Protein AF-A0A1I6T9A4-F1 (afdb_monomer_lite)

Radius of gyration: 18.57 Å; chains: 1; bounding box: 46×31×53 Å

Foldseek 3Di:
DVCVVVVHDPVVVCVPAVDPVRVLVVVVVVVLVVLAPCVQDDLVVDALVCLLVSQLVSVVVVLVVQLVPPCQLVSVVVLVVVVVPDVVSVVSVVVSLVRQLVRQLVSQVVCVVNVVADPPPSSVLSNLLSVLSVVSSNCSVPPPDDPSSVSSSVSSVVRD

pLDDT: mean 90.37, std 7.21, range [63.88, 98.5]

Sequence (160 aa):
MIAKEVGVTKPAIYYYFSSKEELIKELFKVIVKEINFSKFFSICKYSKENFETQLIHDGIHMIQVQKKDVYYSKILNEYVVLSMREEKYGDWLQEILQDYLEGFIEILHFGVELGVLKNEKIEAKAQLLTLVVEGLDKYVGSSFNLHVEEIWRLTVKSIL

Secondary structure (DSSP, 8-state):
-HHHHTT--HHHHHHH-SSHHHHHHHHHHHHHHT--GGGT--GGG--TTTHHHHHHHHHHHHHHHHHH-TTHHHHHHHHHHHHTT-HHHHHHHHHHHHHHHHHHHHHHHHHHHTTSS-SSSHHHHHHHHHHHHHHHHHHTTSSS---HHHHHHHHHHHH-

Structure (mmCIF, N/CA/C/O backbone):
data_AF-A0A1I6T9A4-F1
#
_entry.id   AF-A0A1I6T9A4-F1
#
loop_
_atom_site.group_PDB
_atom_site.id
_atom_site.type_symbol
_atom_site.label_atom_id
_atom_site.label_alt_id
_atom_site.label_comp_id
_atom_site.label_asym_id
_atom_site.label_entity_id
_atom_site.label_seq_id
_atom_site.pdbx_PDB_ins_code
_atom_site.Cartn_x
_atom_site.Cartn_y
_atom_site.Cartn_z
_atom_site.occupancy
_atom_site.B_iso_or_equiv
_atom_site.auth_seq_id
_atom_site.auth_comp_id
_atom_site.auth_asym_id
_atom_site.auth_atom_id
_atom_site.pdbx_PDB_model_num
ATOM 1 N N . MET A 1 1 ? 23.764 0.652 -23.040 1.00 80.56 1 MET A N 1
ATOM 2 C CA . MET A 1 1 ? 23.678 0.992 -21.607 1.00 80.56 1 MET A CA 1
ATOM 3 C C . MET A 1 1 ? 23.174 -0.206 -20.816 1.00 80.56 1 MET A C 1
ATOM 5 O O . MET A 1 1 ? 24.005 -0.813 -20.172 1.00 80.56 1 MET A O 1
ATOM 9 N N . ILE A 1 2 ? 21.921 -0.652 -20.993 1.00 84.12 2 ILE A N 1
ATOM 10 C CA . ILE A 1 2 ? 21.354 -1.821 -20.276 1.00 84.12 2 ILE A CA 1
ATOM 11 C C . ILE A 1 2 ? 22.211 -3.089 -20.438 1.00 84.12 2 ILE A C 1
ATOM 13 O O . ILE A 1 2 ? 22.681 -3.628 -19.451 1.00 84.12 2 ILE A O 1
ATOM 17 N N . ALA A 1 3 ? 22.516 -3.496 -21.677 1.00 87.44 3 ALA A N 1
ATOM 18 C CA . ALA A 1 3 ? 23.388 -4.645 -21.976 1.00 87.44 3 ALA A CA 1
ATOM 19 C C . ALA A 1 3 ? 24.740 -4.611 -21.238 1.00 87.44 3 ALA A C 1
ATOM 21 O O . ALA A 1 3 ? 25.195 -5.621 -20.717 1.00 87.44 3 ALA A O 1
ATOM 22 N N . LYS A 1 4 ? 25.353 -3.424 -21.147 1.00 91.38 4 LYS A N 1
ATOM 23 C CA . LYS A 1 4 ? 26.621 -3.231 -20.438 1.00 91.38 4 LYS A CA 1
ATOM 24 C C . LYS A 1 4 ? 26.441 -3.386 -18.925 1.00 91.38 4 LYS A C 1
ATOM 26 O O . LYS A 1 4 ? 27.278 -4.018 -18.299 1.00 91.38 4 LYS A O 1
ATOM 31 N N . GLU A 1 5 ? 25.367 -2.827 -18.375 1.00 90.50 5 GLU A N 1
ATOM 32 C CA . GLU A 1 5 ? 25.074 -2.855 -16.939 1.00 90.50 5 GLU A CA 1
ATOM 33 C C . GLU A 1 5 ? 24.786 -4.271 -16.431 1.00 90.50 5 GLU A C 1
ATOM 35 O O . GLU A 1 5 ? 25.255 -4.661 -15.370 1.00 90.50 5 GLU A O 1
ATOM 40 N N . VAL A 1 6 ? 24.067 -5.068 -17.224 1.00 89.12 6 VAL A N 1
ATOM 41 C CA . VAL A 1 6 ? 23.712 -6.454 -16.877 1.00 89.12 6 VAL A CA 1
ATOM 42 C C . VAL A 1 6 ? 24.702 -7.496 -17.417 1.00 89.12 6 VAL A C 1
ATOM 44 O O . VAL A 1 6 ? 24.462 -8.692 -17.295 1.00 89.12 6 VAL A O 1
ATOM 47 N N . GLY A 1 7 ? 25.809 -7.067 -18.036 1.00 92.56 7 GLY A N 1
ATOM 48 C CA . GLY A 1 7 ? 26.870 -7.963 -18.511 1.00 92.56 7 GLY A CA 1
ATOM 49 C C . GLY A 1 7 ? 26.487 -8.889 -19.674 1.00 92.56 7 GLY A C 1
ATOM 50 O O . GLY A 1 7 ? 27.110 -9.934 -19.846 1.00 92.56 7 GLY A O 1
ATOM 51 N N . VAL A 1 8 ? 25.488 -8.528 -20.487 1.00 92.38 8 VAL A N 1
ATOM 52 C CA . VAL A 1 8 ? 25.037 -9.324 -21.646 1.00 92.38 8 VAL A CA 1
ATOM 53 C C . VAL A 1 8 ? 25.237 -8.578 -22.963 1.00 92.38 8 VAL A C 1
ATOM 55 O O . VAL A 1 8 ? 25.492 -7.374 -23.005 1.00 92.38 8 VAL A O 1
ATOM 58 N N . THR A 1 9 ? 25.108 -9.279 -24.088 1.00 92.81 9 THR A N 1
ATOM 59 C CA . THR A 1 9 ? 25.174 -8.635 -25.405 1.00 92.81 9 THR A CA 1
ATOM 60 C C . THR A 1 9 ? 23.847 -7.951 -25.748 1.00 92.81 9 THR A C 1
ATOM 62 O O . THR A 1 9 ? 22.772 -8.366 -25.317 1.00 92.81 9 THR A O 1
ATOM 65 N N . LYS A 1 10 ? 23.897 -6.897 -26.573 1.00 89.12 10 LYS A N 1
ATOM 66 C CA . LYS A 1 10 ? 22.682 -6.233 -27.073 1.00 89.12 10 LYS A CA 1
ATOM 67 C C . LYS A 1 10 ? 21.742 -7.229 -27.791 1.00 89.12 10 LYS A C 1
ATOM 69 O O . LYS A 1 10 ? 20.564 -7.221 -27.451 1.00 89.12 10 LYS A O 1
ATOM 74 N N . PRO A 1 11 ? 22.215 -8.119 -28.691 1.00 90.69 11 PRO A N 1
ATOM 75 C CA . PRO A 1 11 ? 21.364 -9.147 -29.296 1.00 90.69 11 PRO A CA 1
ATOM 76 C C . PRO A 1 11 ? 20.707 -10.095 -28.289 1.00 90.69 11 PRO A C 1
ATOM 78 O O . PRO A 1 11 ? 19.564 -10.474 -28.500 1.00 90.69 11 PRO A O 1
ATOM 81 N N . ALA A 1 12 ? 21.378 -10.435 -27.180 1.00 90.69 12 ALA A N 1
ATOM 82 C CA . ALA A 1 12 ? 20.779 -11.275 -26.143 1.00 90.69 12 ALA A CA 1
ATOM 83 C C . ALA A 1 12 ? 19.560 -10.609 -25.484 1.00 90.69 12 ALA A C 1
ATOM 85 O O . ALA A 1 12 ? 18.598 -11.295 -25.173 1.00 90.69 12 ALA A O 1
ATOM 86 N N . ILE A 1 13 ? 19.556 -9.279 -25.328 1.00 88.50 13 ILE A N 1
ATOM 87 C CA . ILE A 1 13 ? 18.365 -8.545 -24.867 1.00 88.50 13 ILE A CA 1
ATOM 88 C C . ILE A 1 13 ? 17.266 -8.585 -25.933 1.00 88.50 13 ILE A C 1
ATOM 90 O O . ILE A 1 13 ? 16.128 -8.919 -25.620 1.00 88.50 13 ILE A O 1
ATOM 94 N N . TYR A 1 14 ? 17.602 -8.292 -27.194 1.00 90.12 14 TYR A N 1
ATOM 95 C CA . TYR A 1 14 ? 16.611 -8.268 -28.280 1.00 90.12 14 TYR A CA 1
ATOM 96 C C . TYR A 1 14 ? 16.060 -9.647 -28.662 1.00 90.12 14 TYR A C 1
ATOM 98 O O . TYR A 1 14 ? 15.062 -9.730 -29.369 1.00 90.12 14 TYR A O 1
ATOM 106 N N . TYR A 1 15 ? 16.682 -10.727 -28.187 1.00 91.75 15 TYR A N 1
ATOM 107 C CA . TYR A 1 15 ? 16.115 -12.068 -28.277 1.00 91.75 15 TYR A CA 1
ATOM 108 C C . TYR A 1 15 ? 14.833 -12.209 -27.440 1.00 91.75 15 TYR A C 1
ATOM 110 O O . TYR A 1 15 ? 13.912 -12.905 -27.853 1.00 91.75 15 TYR A O 1
ATOM 118 N N . TYR A 1 16 ? 14.768 -11.544 -26.281 1.00 90.31 16 TYR A N 1
ATOM 119 C CA . TYR A 1 16 ? 13.623 -11.615 -25.364 1.00 90.31 16 TYR A CA 1
ATOM 120 C C . TYR A 1 16 ? 12.647 -10.450 -25.515 1.00 90.31 16 TYR A C 1
ATOM 122 O O . TYR A 1 16 ? 11.476 -10.602 -25.186 1.00 90.31 16 TYR A O 1
ATOM 130 N N . PHE A 1 17 ? 13.118 -9.298 -25.994 1.00 93.19 17 PHE A N 1
ATOM 131 C CA . PHE A 1 17 ? 12.312 -8.086 -26.107 1.00 93.19 17 PHE A CA 1
ATOM 132 C C . PHE A 1 17 ? 12.447 -7.503 -27.511 1.00 93.19 17 PHE A C 1
ATOM 134 O O . PHE A 1 17 ? 13.536 -7.112 -27.932 1.00 93.19 17 PHE A O 1
ATOM 141 N N . SER A 1 18 ? 11.337 -7.405 -28.235 1.00 90.56 18 SER A N 1
ATOM 142 C CA . SER A 1 18 ? 11.295 -6.872 -29.598 1.00 90.56 18 SER A CA 1
ATOM 143 C C . SER A 1 18 ? 11.635 -5.381 -29.660 1.00 90.56 18 SER A C 1
ATOM 145 O O . SER A 1 18 ? 12.141 -4.899 -30.676 1.00 90.56 18 SER A O 1
ATOM 147 N N . SER A 1 19 ? 11.427 -4.644 -28.564 1.00 90.12 19 SER A N 1
ATOM 148 C CA . SER A 1 19 ? 11.750 -3.223 -28.475 1.00 90.12 19 SER A CA 1
ATOM 149 C C . SER A 1 19 ? 12.169 -2.788 -27.067 1.00 90.12 19 SER A C 1
ATOM 151 O O . SER A 1 19 ? 12.091 -3.535 -26.089 1.00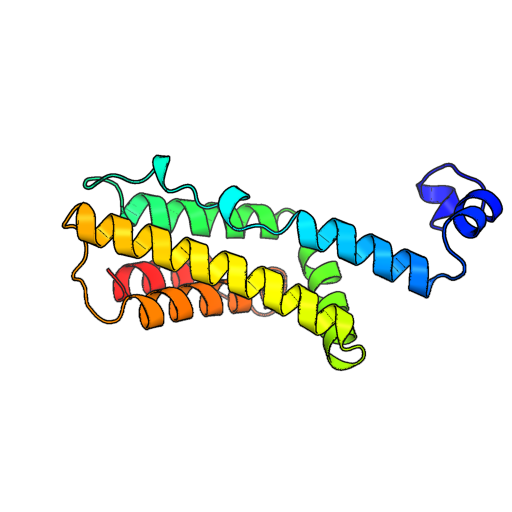 90.12 19 SER A O 1
ATOM 153 N N . LYS A 1 20 ? 12.637 -1.539 -26.962 1.00 85.19 20 LYS A N 1
ATOM 154 C CA . LYS A 1 20 ? 12.952 -0.918 -25.668 1.00 85.19 20 LYS A CA 1
ATOM 155 C C . LYS A 1 20 ? 11.682 -0.743 -24.829 1.00 85.19 20 LYS A C 1
ATOM 157 O O . LYS A 1 20 ? 11.732 -0.914 -23.616 1.00 85.19 20 LYS A O 1
ATOM 162 N N . GLU A 1 21 ? 10.575 -0.398 -25.471 1.00 85.44 21 GLU A N 1
ATOM 163 C CA . GLU A 1 21 ? 9.264 -0.214 -24.851 1.00 85.44 21 GLU A CA 1
ATOM 164 C C . GLU A 1 21 ? 8.755 -1.536 -24.264 1.00 85.44 21 GLU A C 1
ATOM 166 O O . GLU A 1 21 ? 8.300 -1.558 -23.124 1.00 85.44 21 GLU A O 1
ATOM 171 N N . GLU A 1 22 ? 8.917 -2.653 -24.981 1.00 88.06 22 GLU A N 1
ATOM 172 C CA . GLU A 1 22 ? 8.552 -3.979 -24.466 1.00 88.06 22 GLU A CA 1
ATOM 173 C C . GLU A 1 22 ? 9.402 -4.385 -23.253 1.00 88.06 22 GLU A C 1
ATOM 175 O O . GLU A 1 22 ? 8.865 -4.861 -22.254 1.00 88.06 22 GLU A O 1
ATOM 180 N N . LEU A 1 23 ? 10.714 -4.128 -23.294 1.00 89.31 23 LEU A N 1
ATOM 181 C CA . LEU A 1 23 ? 11.594 -4.346 -22.143 1.00 89.31 23 LEU A CA 1
ATOM 182 C C . LEU A 1 23 ? 11.147 -3.529 -20.920 1.00 89.31 23 LEU A C 1
ATOM 184 O O . LEU A 1 23 ? 11.104 -4.056 -19.811 1.00 89.31 23 LEU A O 1
ATOM 188 N N . ILE A 1 24 ? 10.823 -2.247 -21.112 1.00 85.69 24 ILE A N 1
ATOM 189 C CA . ILE A 1 24 ? 10.350 -1.366 -20.032 1.00 85.69 24 ILE A CA 1
ATOM 190 C C . ILE A 1 24 ? 9.028 -1.882 -19.458 1.00 85.69 24 ILE A C 1
ATOM 192 O O . ILE A 1 24 ? 8.866 -1.942 -18.242 1.00 85.69 24 ILE A O 1
ATOM 196 N N . LYS A 1 25 ? 8.106 -2.308 -20.321 1.00 86.69 25 LYS A N 1
ATOM 197 C CA . LYS A 1 25 ? 6.807 -2.850 -19.927 1.00 86.69 25 LYS A CA 1
ATOM 198 C C . LYS A 1 25 ? 6.929 -4.113 -19.076 1.00 86.69 25 LYS A C 1
ATOM 200 O O . LYS A 1 25 ? 6.285 -4.212 -18.034 1.00 86.69 25 LYS A O 1
ATOM 205 N N . GLU A 1 26 ? 7.761 -5.067 -19.490 1.00 88.50 26 GLU A N 1
ATOM 206 C CA . GLU A 1 26 ? 7.994 -6.281 -18.701 1.00 88.50 26 GLU A CA 1
ATOM 207 C C . GLU A 1 26 ? 8.758 -5.982 -17.404 1.00 88.50 26 GLU A C 1
ATOM 209 O O . GLU A 1 26 ? 8.465 -6.587 -16.374 1.00 88.50 26 GLU A O 1
ATOM 214 N N . LEU A 1 27 ? 9.666 -5.000 -17.403 1.00 86.75 27 LEU A N 1
ATOM 215 C CA . LEU A 1 27 ? 10.315 -4.541 -16.175 1.00 86.75 27 LEU A CA 1
ATOM 216 C C . LEU A 1 27 ? 9.295 -3.975 -15.176 1.00 86.75 27 LEU A C 1
ATOM 218 O O . LEU A 1 27 ? 9.312 -4.363 -14.009 1.00 86.75 27 LEU A O 1
ATOM 222 N N . PHE A 1 28 ? 8.381 -3.108 -15.619 1.00 85.56 28 PHE A N 1
ATOM 223 C CA . PHE A 1 28 ? 7.336 -2.566 -14.747 1.00 85.56 28 PHE A CA 1
ATOM 224 C C . PHE A 1 28 ? 6.424 -3.650 -14.190 1.00 85.56 28 PHE A C 1
ATOM 226 O O . PHE A 1 28 ? 6.127 -3.639 -13.001 1.00 85.56 28 PHE A O 1
ATOM 233 N N . LYS A 1 29 ? 6.054 -4.635 -15.009 1.00 85.81 29 LYS A N 1
ATOM 234 C CA . LYS A 1 29 ? 5.276 -5.792 -14.558 1.00 85.81 29 LYS A CA 1
ATOM 235 C C . LYS A 1 29 ? 5.973 -6.575 -13.442 1.00 85.81 29 LYS A C 1
ATOM 237 O O . LYS A 1 29 ? 5.301 -7.093 -12.557 1.00 85.81 29 LYS A O 1
ATOM 242 N N . VAL A 1 30 ? 7.302 -6.694 -13.481 1.00 86.81 30 VAL A N 1
ATOM 243 C CA . VAL A 1 30 ? 8.073 -7.323 -12.396 1.00 86.81 30 VAL A CA 1
ATOM 244 C C . VAL A 1 30 ? 8.082 -6.432 -11.156 1.00 86.81 30 VAL A C 1
ATOM 246 O O . VAL A 1 30 ? 7.826 -6.924 -10.065 1.00 86.81 30 VAL A O 1
ATOM 249 N N . ILE A 1 31 ? 8.315 -5.127 -11.317 1.00 84.62 31 ILE A N 1
ATOM 250 C CA . ILE A 1 31 ? 8.364 -4.171 -10.200 1.00 84.62 31 ILE A CA 1
ATOM 251 C C . ILE A 1 31 ? 7.022 -4.097 -9.466 1.00 84.62 31 ILE A C 1
ATOM 253 O O . ILE A 1 31 ? 6.996 -4.156 -8.243 1.00 84.62 31 ILE A O 1
ATOM 257 N N . VAL A 1 32 ? 5.910 -4.009 -10.198 1.00 81.81 32 VAL A N 1
ATOM 258 C CA . VAL A 1 32 ? 4.558 -3.929 -9.626 1.00 81.81 32 VAL A CA 1
ATOM 259 C C . VAL A 1 32 ? 4.244 -5.146 -8.758 1.00 81.81 32 VAL A C 1
ATOM 261 O O . VAL A 1 32 ? 3.693 -4.990 -7.679 1.00 81.81 32 VAL A O 1
ATOM 264 N N . LYS A 1 33 ? 4.675 -6.349 -9.155 1.00 83.19 33 LYS A N 1
ATOM 265 C CA . LYS A 1 33 ? 4.485 -7.566 -8.346 1.00 83.19 33 LYS A CA 1
ATOM 266 C C . LYS A 1 33 ? 5.225 -7.544 -7.005 1.00 83.19 33 LYS A C 1
ATOM 268 O O . LYS A 1 33 ? 4.839 -8.250 -6.077 1.00 83.19 33 LYS A O 1
ATOM 273 N N . GLU A 1 34 ? 6.287 -6.751 -6.898 1.00 85.50 34 GLU A N 1
ATOM 274 C CA . GLU A 1 34 ? 7.037 -6.567 -5.651 1.00 85.50 34 GLU A CA 1
ATOM 275 C C . GLU A 1 34 ? 6.392 -5.529 -4.717 1.00 85.50 34 GLU A C 1
ATOM 277 O O . GLU A 1 34 ? 6.791 -5.419 -3.549 1.00 85.50 34 GLU A O 1
ATOM 282 N N . ILE A 1 35 ? 5.408 -4.773 -5.220 1.00 85.62 35 ILE A N 1
ATOM 283 C CA . ILE A 1 35 ? 4.569 -3.854 -4.452 1.00 85.62 35 ILE A CA 1
ATOM 284 C C . ILE A 1 35 ? 3.331 -4.634 -4.023 1.00 85.62 35 ILE A C 1
ATOM 286 O O . ILE A 1 35 ? 2.402 -4.832 -4.796 1.00 85.62 35 ILE A O 1
ATOM 290 N N . ASN A 1 36 ? 3.342 -5.110 -2.785 1.00 87.94 36 ASN A N 1
ATOM 291 C CA . ASN A 1 36 ? 2.217 -5.836 -2.216 1.00 87.94 36 ASN A CA 1
ATOM 292 C C . ASN A 1 36 ? 2.008 -5.431 -0.759 1.00 87.94 36 ASN A C 1
ATOM 294 O O . ASN A 1 36 ? 2.962 -5.130 -0.033 1.00 87.94 36 ASN A O 1
ATOM 298 N N . PHE A 1 37 ? 0.751 -5.464 -0.337 1.00 95.00 37 PHE A N 1
ATOM 299 C CA . PHE A 1 37 ? 0.317 -5.116 1.007 1.00 95.00 37 PHE A CA 1
ATOM 300 C C . PHE A 1 37 ? 1.005 -5.980 2.074 1.00 95.00 37 PHE A C 1
ATOM 302 O O . PHE A 1 37 ? 1.546 -5.473 3.064 1.00 95.00 37 PHE A O 1
ATOM 309 N N . SER A 1 38 ? 1.059 -7.292 1.823 1.00 94.88 38 SER A N 1
ATOM 310 C CA . SER A 1 38 ? 1.544 -8.304 2.773 1.00 94.88 38 SER A CA 1
ATOM 311 C C . SER A 1 38 ? 3.011 -8.134 3.200 1.00 94.88 38 SER A C 1
ATOM 313 O O . SER A 1 38 ? 3.414 -8.592 4.272 1.00 94.88 38 SER A O 1
ATOM 315 N N . LYS A 1 39 ? 3.820 -7.437 2.390 1.00 93.81 39 LYS A N 1
ATOM 316 C CA . LYS A 1 39 ? 5.222 -7.113 2.688 1.00 93.81 39 LYS A CA 1
ATOM 317 C C . LYS A 1 39 ? 5.371 -6.205 3.904 1.00 93.81 39 LYS A C 1
ATOM 319 O O . LYS A 1 39 ? 6.391 -6.270 4.591 1.00 93.81 39 LYS A O 1
ATOM 324 N N . PHE A 1 40 ? 4.377 -5.360 4.159 1.00 95.69 40 PHE A N 1
ATOM 325 C CA . PHE A 1 40 ? 4.421 -4.364 5.226 1.00 95.69 40 PHE A CA 1
ATOM 326 C C . PHE A 1 40 ? 3.394 -4.640 6.315 1.00 95.69 40 PHE A C 1
ATOM 328 O O . PHE A 1 40 ? 3.716 -4.508 7.494 1.00 95.69 40 PHE A O 1
ATOM 335 N N . PHE A 1 41 ? 2.204 -5.088 5.930 1.00 97.50 41 PHE A N 1
ATOM 336 C CA . PHE A 1 41 ? 1.089 -5.304 6.834 1.00 97.50 41 PHE A CA 1
ATOM 337 C C . PHE A 1 41 ? 0.765 -6.793 6.905 1.00 97.50 41 PHE A C 1
ATOM 339 O O . PHE A 1 41 ? 0.557 -7.454 5.893 1.00 97.50 41 PHE A O 1
ATOM 346 N N . SER A 1 42 ? 0.738 -7.343 8.116 1.00 95.75 42 SER A N 1
ATOM 347 C CA . SER A 1 42 ? 0.428 -8.757 8.333 1.00 95.75 42 SER A CA 1
ATOM 348 C C . SER A 1 42 ? -0.507 -8.900 9.519 1.00 95.75 42 SER A C 1
ATOM 350 O O . SER A 1 42 ? -0.102 -8.645 10.653 1.00 95.75 42 SER A O 1
ATOM 352 N N . ILE A 1 43 ? -1.738 -9.344 9.253 1.00 95.19 43 ILE A N 1
ATOM 353 C CA . ILE A 1 43 ? -2.811 -9.499 10.246 1.00 95.19 43 ILE A CA 1
ATOM 354 C C . ILE A 1 43 ? -2.375 -10.306 11.479 1.00 95.19 43 ILE A C 1
ATOM 356 O O . ILE A 1 43 ? -2.720 -9.959 12.604 1.00 95.19 43 ILE A O 1
ATOM 360 N N . CYS A 1 44 ? -1.507 -11.307 11.302 1.00 95.25 44 CYS A N 1
ATOM 361 C CA . CYS A 1 44 ? -0.992 -12.152 12.383 1.00 95.25 44 CYS A CA 1
ATOM 362 C C . CYS A 1 44 ? -0.154 -11.406 13.440 1.00 95.25 44 CYS A C 1
ATOM 364 O O . CYS A 1 44 ? 0.129 -11.975 14.492 1.00 95.25 44 CYS A O 1
ATOM 366 N N . LYS A 1 45 ? 0.283 -10.168 13.172 1.00 96.50 45 LYS A N 1
ATOM 367 C CA . LYS A 1 45 ? 1.034 -9.333 14.128 1.00 96.50 45 LYS A CA 1
ATOM 368 C C . LYS A 1 45 ? 0.133 -8.479 15.024 1.00 96.50 45 LYS A C 1
ATOM 370 O O . LYS A 1 45 ? 0.629 -7.874 15.976 1.00 96.50 45 LYS A O 1
ATOM 375 N N . TYR A 1 46 ? -1.159 -8.410 14.712 1.00 97.81 46 TYR A N 1
ATOM 376 C CA . TYR A 1 46 ? -2.118 -7.559 15.399 1.00 97.81 46 TYR A CA 1
ATOM 377 C C . TYR A 1 46 ? -2.760 -8.311 16.564 1.00 97.81 46 TYR A C 1
ATOM 379 O O . TYR A 1 46 ? -3.105 -9.488 16.475 1.00 97.81 46 TYR A O 1
ATOM 387 N N . SER A 1 47 ? -2.930 -7.608 17.672 1.00 97.94 47 SER A N 1
ATOM 388 C CA . SER A 1 47 ? -3.624 -8.052 18.869 1.00 97.94 47 SER A CA 1
ATOM 389 C C . SER A 1 47 ? -4.425 -6.893 19.445 1.00 97.94 47 SER A C 1
ATOM 391 O O . SER A 1 47 ? -4.285 -5.737 19.038 1.00 97.94 47 SER A O 1
ATOM 393 N N . LYS A 1 48 ? -5.262 -7.193 20.436 1.00 97.31 48 LYS A N 1
ATOM 394 C CA . LYS A 1 48 ? -6.062 -6.180 21.123 1.00 97.31 48 LYS A CA 1
ATOM 395 C C . LYS A 1 48 ? -5.196 -5.099 21.787 1.00 97.31 48 LYS A C 1
ATOM 397 O O . LYS A 1 48 ? -5.594 -3.943 21.861 1.00 97.31 48 LYS A O 1
ATOM 402 N N . GLU A 1 49 ? -4.015 -5.470 22.267 1.00 97.94 49 GLU A N 1
ATOM 403 C CA . GLU A 1 49 ? -3.113 -4.606 23.031 1.00 97.94 49 GLU A CA 1
ATOM 404 C C . GLU A 1 49 ? -2.240 -3.722 22.139 1.00 97.94 49 GLU A C 1
ATOM 406 O O . GLU A 1 49 ? -1.784 -2.669 22.585 1.00 97.94 49 GLU A O 1
ATOM 411 N N . ASN A 1 50 ? -1.977 -4.148 20.900 1.00 97.88 50 ASN A N 1
ATOM 412 C CA . ASN A 1 50 ? -1.016 -3.485 20.022 1.00 97.88 50 ASN A CA 1
ATOM 413 C C . ASN A 1 50 ? -1.621 -2.943 18.721 1.00 97.88 50 ASN A C 1
ATOM 415 O O . ASN A 1 50 ? -0.873 -2.398 17.922 1.00 97.88 50 ASN A O 1
ATOM 419 N N . PHE A 1 51 ? -2.931 -3.070 18.489 1.00 98.12 51 PHE A N 1
ATOM 420 C CA . PHE A 1 51 ? -3.526 -2.798 17.177 1.00 98.12 51 PHE A CA 1
ATOM 421 C C . PHE A 1 51 ? -3.135 -1.428 16.594 1.00 98.12 51 PHE A C 1
ATOM 423 O O . PHE A 1 51 ? -2.603 -1.349 15.487 1.00 98.12 51 PHE A O 1
ATOM 430 N N . GLU A 1 52 ? -3.333 -0.349 17.363 1.00 97.81 52 GLU A N 1
ATOM 431 C CA . GLU A 1 52 ? -2.950 1.009 16.952 1.00 97.81 52 GLU A CA 1
ATOM 432 C C . GLU A 1 52 ? -1.442 1.128 16.729 1.00 97.81 52 GLU A C 1
ATOM 434 O O . GLU A 1 52 ? -0.987 1.620 15.695 1.00 97.81 52 GLU A O 1
ATOM 439 N N . THR A 1 53 ? -0.654 0.697 17.713 1.00 98.12 53 THR A N 1
ATOM 440 C CA . THR A 1 53 ? 0.797 0.890 17.695 1.00 98.12 53 THR A CA 1
ATOM 441 C C . THR A 1 53 ? 1.451 0.082 16.580 1.00 98.12 53 THR A C 1
ATOM 443 O O . THR A 1 53 ? 2.386 0.581 15.955 1.00 98.12 53 THR A O 1
ATOM 446 N N . GLN A 1 54 ? 0.920 -1.103 16.273 1.00 98.44 54 GLN A N 1
ATOM 447 C CA . GLN A 1 54 ? 1.346 -1.961 15.175 1.00 98.44 54 GLN A CA 1
ATOM 448 C C . GLN A 1 54 ? 0.979 -1.355 13.818 1.00 98.44 54 GLN A C 1
ATOM 450 O O . GLN A 1 54 ? 1.852 -1.265 12.959 1.00 98.44 54 GLN A O 1
ATOM 455 N N . LEU A 1 55 ? -0.251 -0.851 13.636 1.00 98.25 55 LEU A N 1
ATOM 456 C CA . LEU A 1 55 ? -0.658 -0.214 12.374 1.00 98.25 55 LEU A CA 1
ATOM 457 C C . LEU A 1 55 ? 0.182 1.035 12.076 1.00 98.25 55 LEU A C 1
ATOM 459 O O . LEU A 1 55 ? 0.633 1.267 10.950 1.00 98.25 55 LEU A O 1
ATOM 463 N N . ILE A 1 56 ? 0.443 1.837 13.112 1.00 98.50 56 ILE A N 1
ATOM 464 C CA . ILE A 1 56 ? 1.340 2.989 13.026 1.00 98.50 56 ILE A CA 1
ATOM 465 C C . ILE A 1 56 ? 2.758 2.540 12.664 1.00 98.50 56 ILE A C 1
ATOM 467 O O . ILE A 1 56 ? 3.373 3.123 11.771 1.00 98.50 56 ILE A O 1
ATOM 471 N N . HIS A 1 57 ? 3.280 1.524 13.353 1.00 98.25 57 HIS A N 1
ATOM 472 C CA . HIS A 1 57 ? 4.619 0.999 13.119 1.00 98.25 57 HIS A CA 1
ATOM 473 C C . HIS A 1 57 ? 4.792 0.491 11.684 1.00 98.25 57 HIS A C 1
ATOM 475 O O . HIS A 1 57 ? 5.756 0.875 11.025 1.00 98.25 57 HIS A O 1
ATOM 481 N N . ASP A 1 58 ? 3.863 -0.327 11.189 1.00 97.94 58 ASP A N 1
ATOM 482 C CA . ASP A 1 58 ? 3.953 -0.957 9.869 1.00 97.94 58 ASP A CA 1
ATOM 483 C C . ASP A 1 58 ? 3.958 0.087 8.745 1.00 97.94 58 ASP A C 1
ATOM 485 O O . ASP A 1 58 ? 4.824 0.044 7.866 1.00 97.94 58 ASP A O 1
ATOM 489 N N . GLY A 1 59 ? 3.086 1.098 8.816 1.00 96.62 59 GLY A N 1
ATOM 490 C CA . GLY A 1 59 ? 3.093 2.176 7.824 1.00 96.62 59 GLY A CA 1
ATOM 491 C C . GLY A 1 59 ? 4.331 3.073 7.906 1.00 96.62 59 GLY A C 1
ATOM 492 O O . GLY A 1 59 ? 4.869 3.469 6.874 1.00 96.62 59 GLY A O 1
ATOM 493 N N . ILE A 1 60 ? 4.872 3.340 9.100 1.00 96.25 60 ILE A N 1
ATOM 494 C CA . ILE A 1 60 ? 6.148 4.069 9.227 1.00 96.25 60 ILE A CA 1
ATOM 495 C C . ILE A 1 60 ? 7.308 3.249 8.667 1.00 96.25 60 ILE A C 1
ATOM 497 O O . ILE A 1 60 ? 8.152 3.795 7.956 1.00 96.25 60 ILE A O 1
ATOM 501 N N . HIS A 1 61 ? 7.352 1.948 8.952 1.00 95.88 61 HIS A N 1
ATOM 502 C CA . HIS A 1 61 ? 8.354 1.052 8.391 1.00 95.88 61 HIS A CA 1
ATOM 503 C C . HIS A 1 61 ? 8.291 1.062 6.858 1.00 95.88 61 HIS A C 1
ATOM 505 O O . HIS A 1 61 ? 9.327 1.208 6.208 1.00 95.88 61 HIS A O 1
ATOM 511 N N . MET A 1 62 ? 7.092 0.971 6.275 1.00 93.81 62 MET A N 1
ATOM 512 C CA . MET A 1 62 ? 6.882 1.091 4.829 1.00 93.81 62 MET A CA 1
ATOM 513 C C . MET A 1 62 ? 7.469 2.399 4.279 1.00 93.81 62 MET A C 1
ATOM 515 O O . MET A 1 62 ? 8.335 2.356 3.404 1.00 93.81 62 MET A O 1
ATOM 519 N N . ILE A 1 63 ? 7.099 3.546 4.860 1.00 91.81 63 ILE A N 1
ATOM 520 C CA . ILE A 1 63 ? 7.616 4.869 4.469 1.00 91.81 63 ILE A CA 1
ATOM 521 C C . ILE A 1 63 ? 9.150 4.915 4.545 1.00 91.81 63 ILE A C 1
ATOM 523 O O . ILE A 1 63 ? 9.814 5.461 3.664 1.00 91.81 63 ILE A O 1
ATOM 527 N N . GLN A 1 64 ? 9.745 4.354 5.599 1.00 91.25 64 GLN A N 1
ATOM 528 C CA . GLN A 1 64 ? 11.197 4.350 5.786 1.00 91.25 64 GLN A CA 1
ATOM 529 C C . GLN A 1 64 ? 11.923 3.460 4.776 1.00 91.25 64 GLN A C 1
ATOM 531 O O . GLN A 1 64 ? 13.007 3.826 4.323 1.00 91.25 64 GLN A O 1
ATOM 536 N N . VAL A 1 65 ? 11.353 2.305 4.423 1.00 90.06 65 VAL A N 1
ATOM 537 C CA . VAL A 1 65 ? 11.894 1.433 3.372 1.00 90.06 65 VAL A CA 1
ATOM 538 C C . VAL A 1 65 ? 11.867 2.156 2.028 1.00 90.06 65 VAL A C 1
ATOM 540 O O . VAL A 1 65 ? 12.896 2.216 1.359 1.00 90.06 65 VAL A O 1
ATOM 543 N N . GLN A 1 66 ? 10.743 2.785 1.684 1.00 87.44 66 GLN A N 1
ATOM 544 C CA . GLN A 1 66 ? 10.591 3.546 0.441 1.00 87.44 66 GLN A CA 1
ATOM 545 C C . GLN A 1 66 ? 11.565 4.732 0.370 1.00 87.44 66 GLN A C 1
ATOM 547 O O . GLN A 1 66 ? 12.231 4.922 -0.641 1.00 87.44 66 GLN A O 1
ATOM 552 N N . LYS A 1 67 ? 11.736 5.488 1.465 1.00 85.81 67 LYS A N 1
ATOM 553 C CA . LYS A 1 67 ? 12.703 6.603 1.546 1.00 85.81 67 LYS A CA 1
ATOM 554 C C . LYS A 1 67 ? 14.157 6.175 1.319 1.00 85.81 67 LYS A C 1
ATOM 556 O O . LYS A 1 67 ? 14.966 6.995 0.887 1.00 85.81 67 LYS A O 1
ATOM 561 N N . LYS A 1 68 ? 14.519 4.939 1.679 1.00 87.00 68 LYS A N 1
ATOM 562 C CA . LYS A 1 68 ? 15.891 4.421 1.530 1.00 87.00 68 LYS A CA 1
ATOM 563 C C . LYS A 1 68 ? 16.200 3.985 0.101 1.00 87.00 68 LYS A C 1
ATOM 565 O O . LYS A 1 68 ? 17.373 3.943 -0.269 1.00 87.00 68 LYS A O 1
ATOM 570 N N . ASP A 1 69 ? 15.183 3.669 -0.692 1.00 85.19 69 ASP A N 1
ATOM 571 C CA . ASP A 1 69 ? 15.354 3.311 -2.092 1.00 85.19 69 ASP A CA 1
ATOM 572 C C . ASP A 1 69 ? 15.429 4.577 -2.960 1.00 85.19 69 ASP A C 1
ATOM 574 O O . ASP A 1 69 ? 14.437 5.239 -3.262 1.00 85.19 69 ASP A O 1
ATOM 578 N N . VAL A 1 70 ? 16.648 4.907 -3.392 1.00 81.94 70 VAL A N 1
ATOM 579 C CA . VAL A 1 70 ? 16.946 6.095 -4.210 1.00 81.94 70 VAL A CA 1
ATOM 580 C C . VAL A 1 70 ? 16.322 6.059 -5.614 1.00 81.94 70 VAL A C 1
ATOM 582 O O . VAL A 1 70 ? 16.340 7.076 -6.319 1.00 81.94 70 VAL A O 1
ATOM 585 N N . TYR A 1 71 ? 15.812 4.902 -6.046 1.00 82.88 71 TYR A N 1
ATOM 586 C CA . TYR A 1 71 ? 15.184 4.706 -7.350 1.00 82.88 71 TYR A CA 1
ATOM 587 C C . TYR A 1 71 ? 13.661 4.622 -7.268 1.00 82.88 71 TYR A C 1
ATOM 589 O O . TYR A 1 71 ? 13.012 4.977 -8.251 1.00 82.88 71 TYR A O 1
ATOM 597 N N . TYR A 1 72 ? 13.100 4.231 -6.121 1.00 82.75 72 TYR A N 1
ATOM 598 C CA . TYR A 1 72 ? 11.663 4.012 -5.929 1.00 82.75 72 TYR A CA 1
ATOM 599 C C . TYR A 1 72 ? 10.805 5.165 -6.457 1.00 82.75 72 TYR A C 1
ATOM 601 O O . TYR A 1 72 ? 10.028 4.981 -7.394 1.00 82.75 72 TYR A O 1
ATOM 609 N N . SER A 1 73 ? 11.021 6.385 -5.959 1.00 78.25 73 SER A N 1
ATOM 610 C CA . SER A 1 73 ? 10.226 7.551 -6.365 1.00 78.25 73 SER A CA 1
ATOM 611 C C . SER A 1 73 ? 10.381 7.884 -7.850 1.00 78.25 73 SER A C 1
ATOM 613 O O . SER A 1 73 ? 9.444 8.350 -8.489 1.00 78.25 73 SER A O 1
ATOM 615 N N . LYS A 1 74 ? 11.563 7.648 -8.437 1.00 82.31 74 LYS A N 1
ATOM 616 C CA . LYS A 1 74 ? 11.793 7.897 -9.870 1.00 82.31 74 LYS A CA 1
ATOM 617 C C . LYS A 1 74 ? 11.022 6.901 -10.729 1.00 82.31 74 LYS A C 1
ATOM 619 O O . LYS A 1 74 ? 10.417 7.299 -11.717 1.00 82.31 74 LYS A O 1
ATOM 624 N N . ILE A 1 75 ? 11.051 5.629 -10.337 1.00 84.12 75 ILE A N 1
ATOM 625 C CA . ILE A 1 75 ? 10.352 4.543 -11.023 1.00 84.12 75 ILE A CA 1
ATOM 626 C C . ILE A 1 75 ? 8.840 4.755 -10.930 1.00 84.12 75 ILE A C 1
ATOM 628 O O . ILE A 1 75 ? 8.169 4.708 -11.957 1.00 84.12 75 ILE A O 1
ATOM 632 N N . LEU A 1 76 ? 8.312 5.050 -9.739 1.00 81.38 76 LEU A N 1
ATOM 633 C CA . LEU A 1 76 ? 6.884 5.309 -9.560 1.00 81.38 76 LEU A CA 1
ATOM 634 C C . LEU A 1 76 ? 6.406 6.557 -10.305 1.00 81.38 76 LEU A C 1
ATOM 636 O O . LEU A 1 76 ? 5.341 6.526 -10.912 1.00 81.38 76 LEU A O 1
ATOM 640 N N . ASN A 1 77 ? 7.187 7.638 -10.322 1.00 80.56 77 ASN A N 1
ATOM 641 C CA . ASN A 1 77 ? 6.804 8.833 -11.074 1.00 80.56 77 ASN A CA 1
ATOM 642 C C . ASN A 1 77 ? 6.728 8.563 -12.582 1.00 80.56 77 ASN A C 1
ATOM 644 O O . ASN A 1 77 ? 5.770 8.984 -13.227 1.00 80.56 77 ASN A O 1
ATOM 648 N N . GLU A 1 78 ? 7.702 7.839 -13.142 1.00 83.88 78 GLU A N 1
ATOM 649 C CA . GLU A 1 78 ? 7.660 7.446 -14.556 1.00 83.88 78 GLU A CA 1
ATOM 650 C C . GLU A 1 78 ? 6.456 6.541 -14.836 1.00 83.88 78 GLU A C 1
ATOM 652 O O . GLU A 1 78 ? 5.743 6.725 -15.820 1.00 83.88 78 GLU A O 1
ATOM 657 N N . TYR A 1 79 ? 6.184 5.606 -13.930 1.00 81.75 79 TYR A N 1
ATOM 658 C CA . TYR A 1 79 ? 5.044 4.711 -14.028 1.00 81.75 79 TYR A CA 1
ATOM 659 C C . TYR A 1 79 ? 3.705 5.457 -14.072 1.00 81.75 79 TYR A C 1
ATOM 661 O O . TYR A 1 79 ? 2.874 5.177 -14.933 1.00 81.75 79 TYR A O 1
ATOM 669 N N . VAL A 1 80 ? 3.515 6.452 -13.201 1.00 80.19 80 VAL A N 1
ATOM 670 C CA . VAL A 1 80 ? 2.315 7.306 -13.190 1.00 80.19 80 VAL A CA 1
ATOM 671 C C . VAL A 1 80 ? 2.169 8.081 -14.502 1.00 80.19 80 VAL A C 1
ATOM 673 O O . VAL A 1 80 ? 1.065 8.233 -15.017 1.00 80.19 80 VAL A O 1
ATOM 676 N N . VAL A 1 81 ? 3.267 8.563 -15.087 1.00 83.81 81 VAL A N 1
ATOM 677 C CA . VAL A 1 81 ? 3.217 9.244 -16.391 1.00 83.81 81 VAL A CA 1
ATOM 678 C C . VAL A 1 81 ? 2.817 8.275 -17.510 1.00 83.81 81 VAL A C 1
ATOM 680 O O . VAL A 1 81 ? 2.075 8.662 -18.417 1.00 83.81 81 VAL A O 1
ATOM 683 N N . LEU A 1 82 ? 3.286 7.026 -17.456 1.00 84.25 82 LEU A N 1
ATOM 684 C CA . LEU A 1 82 ? 2.939 5.990 -18.431 1.00 84.25 82 LEU A CA 1
ATOM 685 C C . LEU A 1 82 ? 1.487 5.520 -18.291 1.00 84.25 82 LEU A C 1
ATOM 687 O O . LEU A 1 82 ? 0.815 5.353 -19.309 1.00 84.25 82 LEU A O 1
ATOM 691 N N . SER A 1 83 ? 0.964 5.392 -17.068 1.00 81.88 83 SER A N 1
ATOM 692 C CA . SER A 1 83 ? -0.434 4.997 -16.830 1.00 81.88 83 SER A CA 1
ATOM 693 C C . SER A 1 83 ? -1.455 5.995 -17.363 1.00 81.88 83 SER A C 1
ATOM 695 O O . SER A 1 83 ? -2.549 5.600 -17.753 1.00 81.88 83 SER A O 1
ATOM 697 N N . MET A 1 84 ? -1.085 7.270 -17.496 1.00 80.94 84 MET A N 1
ATOM 698 C CA . MET A 1 84 ? -1.929 8.279 -18.146 1.00 80.94 84 MET A CA 1
ATOM 699 C C . MET A 1 84 ? -2.016 8.128 -19.672 1.00 80.94 84 MET A C 1
ATOM 701 O O . MET A 1 84 ? -2.849 8.777 -20.302 1.00 80.94 84 MET A O 1
ATOM 705 N N . ARG A 1 85 ? -1.124 7.345 -20.287 1.00 83.56 85 ARG A N 1
ATOM 706 C CA . ARG A 1 85 ? -0.983 7.233 -21.750 1.00 83.56 85 ARG A CA 1
ATOM 707 C C . ARG A 1 85 ? -1.335 5.849 -22.276 1.00 83.56 85 ARG A C 1
ATOM 709 O O . ARG A 1 85 ? -1.774 5.732 -23.416 1.00 83.56 85 ARG A O 1
ATOM 716 N N . GLU A 1 86 ? -1.124 4.820 -21.464 1.00 84.56 86 GLU A N 1
ATOM 717 C CA . GLU A 1 86 ? -1.320 3.421 -21.824 1.00 84.56 86 GLU A CA 1
ATOM 718 C C . GLU A 1 86 ? -2.146 2.703 -20.747 1.00 84.56 86 GLU A C 1
ATOM 720 O O . GLU A 1 86 ? -1.687 2.513 -19.620 1.00 84.56 86 GLU A O 1
ATOM 725 N N . GLU A 1 87 ? -3.344 2.251 -21.132 1.00 84.56 87 GLU A N 1
ATOM 726 C CA . GLU A 1 87 ? -4.365 1.641 -20.258 1.00 84.56 87 GLU A CA 1
ATOM 727 C C . GLU A 1 87 ? -3.806 0.537 -19.351 1.00 84.56 87 GLU A C 1
ATOM 729 O O . GLU A 1 87 ? -4.053 0.523 -18.151 1.00 84.56 87 GLU A O 1
ATOM 734 N N . LYS A 1 88 ? -2.930 -0.314 -19.893 1.00 83.75 88 LYS A N 1
ATOM 735 C CA . LYS A 1 88 ? -2.367 -1.461 -19.171 1.00 83.75 88 LYS A CA 1
ATOM 736 C C . LYS A 1 88 ? -1.549 -1.092 -17.926 1.00 83.75 88 LYS A C 1
ATOM 738 O O . LYS A 1 88 ? -1.486 -1.880 -16.989 1.00 83.75 88 LYS A O 1
ATOM 743 N N . TYR A 1 89 ? -0.899 0.073 -17.907 1.00 84.31 89 TYR A N 1
ATOM 744 C CA . TYR A 1 89 ? -0.206 0.547 -16.701 1.00 84.31 89 TYR A CA 1
ATOM 745 C C . TYR A 1 89 ? -1.202 1.112 -15.675 1.00 84.31 89 TYR A C 1
ATOM 747 O O . TYR A 1 89 ? -0.934 1.090 -14.475 1.00 84.31 89 TYR A O 1
ATOM 755 N N . GLY A 1 90 ? -2.358 1.602 -16.134 1.00 83.12 90 GLY A N 1
ATOM 756 C CA . GLY A 1 90 ? -3.486 1.959 -15.275 1.00 83.12 90 GLY A CA 1
ATOM 757 C C . GLY A 1 90 ? -4.061 0.740 -14.556 1.00 83.12 90 GLY A C 1
ATOM 758 O O . GLY A 1 90 ? -4.168 0.769 -13.333 1.00 83.12 90 GLY A O 1
ATOM 759 N N . ASP A 1 91 ? -4.321 -0.349 -15.285 1.00 88.19 91 ASP A N 1
ATOM 760 C CA . ASP A 1 91 ? -4.863 -1.598 -14.722 1.00 88.19 91 ASP A CA 1
ATOM 761 C C . ASP A 1 91 ? -3.991 -2.139 -13.582 1.00 88.19 91 ASP A C 1
ATOM 763 O O . ASP A 1 91 ? -4.466 -2.439 -12.493 1.00 88.19 91 ASP A O 1
ATOM 767 N N . TRP A 1 92 ? -2.680 -2.188 -13.797 1.00 87.69 92 TRP A N 1
ATOM 768 C CA . TRP A 1 92 ? -1.717 -2.636 -12.794 1.00 87.69 92 TRP A CA 1
ATOM 769 C C . TRP A 1 92 ? -1.643 -1.721 -11.561 1.00 87.69 92 TRP A C 1
ATOM 771 O O . TRP A 1 92 ? -1.421 -2.201 -10.452 1.00 87.69 92 TRP A O 1
ATOM 781 N N . LEU A 1 93 ? -1.823 -0.403 -11.723 1.00 84.12 93 LEU A N 1
ATOM 782 C CA . LEU A 1 93 ? -1.927 0.500 -10.569 1.00 84.12 93 LEU A CA 1
ATOM 783 C C . LEU A 1 93 ? -3.203 0.209 -9.775 1.00 84.12 93 LEU A C 1
ATOM 785 O O . LEU A 1 93 ? -3.180 0.196 -8.547 1.00 84.12 93 LEU A O 1
ATOM 789 N N . GLN A 1 94 ? -4.304 -0.034 -10.483 1.00 88.06 94 GLN A N 1
ATOM 790 C CA . GLN A 1 94 ? -5.575 -0.384 -9.871 1.00 88.06 94 GLN A CA 1
ATOM 791 C C . GLN A 1 94 ? -5.487 -1.717 -9.118 1.00 88.06 94 GLN A C 1
ATOM 793 O O . GLN A 1 94 ? -6.017 -1.804 -8.016 1.00 88.06 94 GLN A O 1
ATOM 798 N N . GLU A 1 95 ? -4.776 -2.714 -9.652 1.00 90.94 95 GLU A N 1
ATOM 799 C CA . GLU A 1 95 ? -4.503 -3.982 -8.959 1.00 90.94 95 GLU A CA 1
ATOM 800 C C . GLU A 1 95 ? -3.761 -3.758 -7.630 1.00 90.94 95 GLU A C 1
ATOM 802 O O . GLU A 1 95 ? -4.173 -4.304 -6.609 1.00 90.94 95 GLU A O 1
ATOM 807 N N . ILE A 1 96 ? -2.725 -2.907 -7.607 1.00 90.44 96 ILE A N 1
ATOM 808 C CA . ILE A 1 96 ? -2.014 -2.559 -6.362 1.00 90.44 96 ILE A CA 1
ATOM 809 C C . ILE A 1 96 ? -2.961 -1.877 -5.367 1.00 90.44 96 ILE A C 1
ATOM 811 O O . ILE A 1 96 ? -3.002 -2.239 -4.194 1.00 90.44 96 ILE A O 1
ATOM 815 N N . LEU A 1 97 ? -3.718 -0.871 -5.812 1.00 91.31 97 LEU A N 1
ATOM 816 C CA . LEU A 1 97 ? -4.626 -0.138 -4.926 1.00 91.31 97 LEU A CA 1
ATOM 817 C C . LEU A 1 97 ? -5.730 -1.042 -4.370 1.00 91.31 97 LEU A C 1
ATOM 819 O O . LEU A 1 97 ? -6.122 -0.882 -3.215 1.00 91.31 97 LEU A O 1
ATOM 823 N N . GLN A 1 98 ? -6.198 -2.002 -5.168 1.00 94.81 98 GLN A N 1
ATOM 824 C CA . GLN A 1 98 ? -7.169 -3.000 -4.741 1.00 94.81 98 GLN A CA 1
ATOM 825 C C . GLN A 1 98 ? -6.577 -3.942 -3.681 1.00 94.81 98 GLN A C 1
ATOM 827 O O . GLN A 1 98 ? -7.227 -4.154 -2.662 1.00 94.81 98 GLN A O 1
ATOM 832 N N . ASP A 1 99 ? -5.342 -4.428 -3.862 1.00 95.75 99 ASP A N 1
ATOM 833 C CA . ASP A 1 99 ? -4.633 -5.261 -2.871 1.00 95.75 99 ASP A CA 1
ATOM 834 C C . ASP A 1 99 ? -4.496 -4.540 -1.519 1.00 95.75 99 ASP A C 1
ATOM 836 O O . ASP A 1 99 ? -4.806 -5.091 -0.462 1.00 95.75 99 ASP A O 1
ATOM 840 N N . TYR A 1 100 ? -4.118 -3.258 -1.541 1.00 96.69 100 TYR A N 1
ATOM 841 C CA . TYR A 1 100 ? -4.049 -2.447 -0.323 1.00 96.69 100 TYR A CA 1
ATOM 842 C C . TYR A 1 100 ? -5.421 -2.213 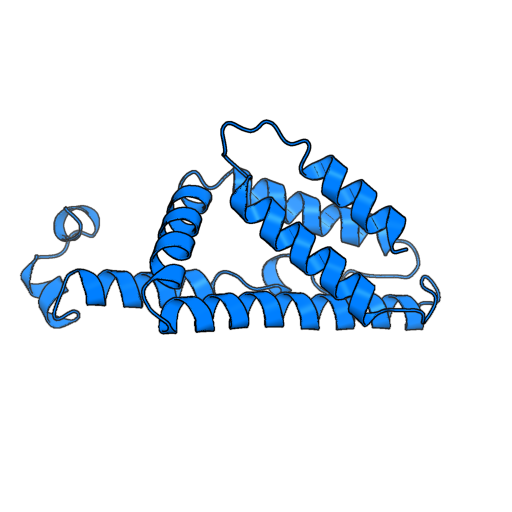0.316 1.00 96.69 100 TYR A C 1
ATOM 844 O O . TYR A 1 100 ? -5.547 -2.293 1.540 1.00 96.69 100 TYR A O 1
ATOM 852 N N . LEU A 1 101 ? -6.449 -1.930 -0.488 1.00 97.69 101 LEU A N 1
ATOM 853 C CA . LEU A 1 101 ? -7.807 -1.726 0.010 1.00 97.69 101 LEU A CA 1
ATOM 854 C C . LEU A 1 101 ? -8.339 -2.985 0.700 1.00 97.69 101 LEU A C 1
ATOM 856 O O . LEU A 1 101 ? -8.830 -2.898 1.825 1.00 97.69 101 LEU A O 1
ATOM 860 N N . GLU A 1 102 ? -8.226 -4.140 0.049 1.00 97.81 102 GLU A N 1
ATOM 861 C CA . GLU A 1 102 ? -8.674 -5.427 0.587 1.00 97.81 102 GLU A CA 1
ATOM 862 C C . GLU A 1 102 ? -7.917 -5.785 1.867 1.00 97.81 102 GLU A C 1
ATOM 864 O O . GLU A 1 102 ? -8.541 -6.112 2.879 1.00 97.81 102 GLU A O 1
ATOM 869 N N . GLY A 1 103 ? -6.593 -5.613 1.873 1.00 98.06 103 GLY A N 1
ATOM 870 C CA . GLY A 1 103 ? -5.772 -5.849 3.056 1.00 98.06 103 GLY A CA 1
ATOM 871 C C . GLY A 1 103 ? -6.139 -4.948 4.240 1.00 98.06 103 GLY A C 1
ATOM 872 O O . GLY A 1 103 ? -6.223 -5.410 5.382 1.00 98.06 103 GLY A O 1
ATOM 873 N N . PHE A 1 104 ? -6.411 -3.659 4.004 1.00 98.31 104 PHE A N 1
ATOM 874 C CA . PHE A 1 104 ? -6.866 -2.766 5.073 1.00 98.31 104 PHE A CA 1
ATOM 875 C C . PHE A 1 104 ? -8.282 -3.093 5.553 1.00 98.31 104 PHE A C 1
ATOM 877 O O . PHE A 1 104 ? -8.534 -2.996 6.754 1.00 98.31 104 PHE A O 1
ATOM 884 N N . ILE A 1 105 ? -9.195 -3.496 4.663 1.00 98.19 105 ILE A N 1
ATOM 885 C CA . ILE A 1 105 ? -10.525 -3.989 5.053 1.00 98.19 105 ILE A CA 1
ATOM 886 C C . ILE A 1 105 ? -10.374 -5.184 6.002 1.00 98.19 105 ILE A C 1
ATOM 888 O O 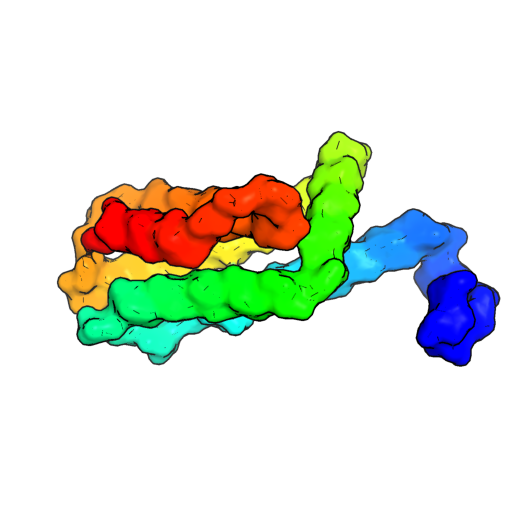. ILE A 1 105 ? -10.993 -5.193 7.067 1.00 98.19 105 ILE A O 1
ATOM 892 N N . GLU A 1 106 ? -9.513 -6.146 5.663 1.00 98.06 106 GLU A N 1
ATOM 893 C CA . GLU A 1 106 ? -9.258 -7.334 6.482 1.00 98.06 106 GLU A CA 1
ATOM 894 C C . GLU A 1 106 ? -8.713 -6.964 7.871 1.00 98.06 106 GLU A C 1
ATOM 896 O O . GLU A 1 106 ? -9.271 -7.375 8.891 1.00 98.06 106 GLU A O 1
ATOM 901 N N . ILE A 1 107 ? -7.681 -6.112 7.936 1.00 98.25 107 ILE A N 1
ATOM 902 C CA . ILE A 1 107 ? -7.105 -5.656 9.212 1.00 98.25 107 ILE A CA 1
ATOM 903 C C . ILE A 1 107 ? -8.140 -4.915 10.064 1.00 98.25 107 ILE A C 1
ATOM 905 O O . ILE A 1 107 ? -8.235 -5.158 11.268 1.00 98.25 107 ILE A O 1
ATOM 909 N N . LEU A 1 108 ? -8.926 -4.010 9.476 1.00 98.06 108 LEU A N 1
ATOM 910 C CA . LEU A 1 108 ? -9.907 -3.228 10.230 1.00 98.06 108 LEU A CA 1
ATOM 911 C C . LEU A 1 108 ? -11.071 -4.091 10.730 1.00 98.06 108 LEU A C 1
ATOM 913 O O . LEU A 1 108 ? -11.506 -3.903 11.867 1.00 98.06 108 LEU A O 1
ATOM 917 N N . HIS A 1 109 ? -11.538 -5.065 9.944 1.00 98.12 109 HIS A N 1
ATOM 918 C CA . HIS A 1 109 ? -12.507 -6.051 10.426 1.00 98.12 109 HIS A CA 1
ATOM 919 C C . HIS A 1 109 ? -11.941 -6.897 11.562 1.00 98.12 109 HIS A C 1
ATOM 921 O O . HIS A 1 109 ? -12.619 -7.081 12.571 1.00 98.12 109 HIS A O 1
ATOM 927 N N . PHE A 1 110 ? -10.682 -7.316 11.475 1.00 98.19 110 PHE A N 1
ATOM 928 C CA . PHE A 1 110 ? -10.030 -8.015 12.576 1.00 98.19 110 PHE A CA 1
ATOM 929 C C . PHE A 1 110 ? -9.953 -7.156 13.848 1.00 98.19 110 PHE A C 1
ATOM 931 O O . PHE A 1 110 ? -10.201 -7.637 14.952 1.00 98.19 110 PHE A O 1
ATOM 938 N N . GLY A 1 111 ? -9.718 -5.848 13.718 1.00 97.56 111 GLY A N 1
ATOM 939 C CA . GLY A 1 111 ? -9.810 -4.920 14.849 1.00 97.56 111 GLY A CA 1
ATOM 940 C C . GLY A 1 111 ? -11.218 -4.834 15.461 1.00 97.56 111 GLY A C 1
ATOM 941 O O . GLY A 1 111 ? -11.361 -4.686 16.678 1.00 97.56 111 GLY A O 1
ATOM 942 N N . VAL A 1 112 ? -12.272 -4.970 14.651 1.00 97.81 112 VAL A N 1
ATOM 943 C CA . VAL A 1 112 ? -13.656 -5.074 15.149 1.00 97.81 112 VAL A CA 1
ATOM 944 C C . VAL A 1 112 ? -13.847 -6.371 15.936 1.00 97.81 112 VAL A C 1
ATOM 946 O O . VAL A 1 112 ? -14.399 -6.336 17.034 1.00 97.81 112 VAL A O 1
ATOM 949 N N . GLU A 1 113 ? -13.352 -7.500 15.426 1.00 97.88 113 GLU A N 1
ATOM 950 C CA . GLU A 1 113 ? -13.424 -8.806 16.101 1.00 97.88 113 GLU A CA 1
ATOM 951 C C . GLU A 1 113 ? -12.676 -8.815 17.442 1.00 97.88 113 GLU A C 1
ATOM 953 O O . GLU A 1 113 ? -13.167 -9.356 18.434 1.00 97.88 113 GLU A O 1
ATOM 958 N N . LEU A 1 114 ? -11.522 -8.147 17.509 1.00 97.12 114 LEU A N 1
ATOM 959 C CA . LEU A 1 114 ? -10.750 -7.949 18.741 1.00 97.12 114 LEU A CA 1
ATOM 960 C C . LEU A 1 114 ? -11.425 -6.983 19.737 1.00 97.12 114 LEU A C 1
ATOM 962 O O . LEU A 1 114 ? -11.000 -6.875 20.895 1.00 97.12 114 LEU A O 1
ATOM 966 N N . GLY A 1 115 ? -12.466 -6.267 19.303 1.00 96.38 115 GLY A N 1
ATOM 967 C CA . GLY A 1 115 ? -13.174 -5.263 20.093 1.00 96.38 115 GLY A CA 1
ATOM 968 C C . GLY A 1 115 ? -12.376 -3.977 20.323 1.00 96.38 115 GLY A C 1
ATOM 969 O O . GLY A 1 115 ? -12.661 -3.261 21.283 1.00 96.38 115 GLY A O 1
ATOM 970 N N . VAL A 1 116 ? -11.370 -3.697 19.486 1.00 96.31 116 VAL A N 1
ATOM 971 C CA . VAL A 1 116 ? -10.615 -2.428 19.501 1.00 96.31 116 VAL A CA 1
ATOM 972 C C . VAL A 1 116 ? -11.224 -1.377 18.578 1.00 96.31 116 VAL A C 1
ATOM 974 O O . VAL A 1 116 ? -10.956 -0.194 18.750 1.00 96.31 116 VAL A O 1
ATOM 977 N N . LEU A 1 117 ? -12.069 -1.799 17.634 1.00 95.69 117 LEU A N 1
ATOM 978 C CA . LEU A 1 117 ? -12.770 -0.932 16.693 1.00 95.69 117 LEU A CA 1
ATOM 979 C C . LEU A 1 117 ? -14.282 -1.120 16.760 1.00 95.69 117 LEU A C 1
ATOM 981 O O . LEU A 1 117 ? -14.792 -2.216 16.989 1.00 95.69 117 LEU A O 1
ATOM 985 N N . LYS A 1 118 ? -15.018 -0.043 16.476 1.00 94.25 118 LYS A N 1
ATOM 986 C CA . LYS A 1 118 ? -16.451 -0.129 16.169 1.00 94.25 118 LYS A CA 1
ATOM 987 C C . LYS A 1 118 ? -16.654 -0.552 14.719 1.00 94.25 118 LYS A C 1
ATOM 989 O O . LYS A 1 118 ? -15.947 -0.067 13.835 1.00 94.25 118 LYS A O 1
ATOM 994 N N . ASN A 1 119 ? -17.674 -1.375 14.475 1.00 94.25 119 ASN A N 1
ATOM 995 C CA . ASN A 1 119 ? -18.098 -1.770 13.131 1.00 94.25 119 ASN A CA 1
ATOM 996 C C . ASN A 1 119 ? -18.852 -0.632 12.419 1.00 94.25 119 ASN A C 1
ATOM 998 O O . ASN A 1 119 ? -20.059 -0.697 12.199 1.00 94.25 119 ASN A O 1
ATOM 1002 N N . GLU A 1 120 ? -18.146 0.457 12.132 1.00 94.00 120 GLU A N 1
ATOM 1003 C CA . GLU A 1 120 ? -18.708 1.652 11.514 1.00 94.00 120 GLU A CA 1
ATOM 1004 C C . GLU A 1 120 ? -17.781 2.155 10.410 1.00 94.00 120 GLU A C 1
ATOM 1006 O O . GLU A 1 120 ? -16.631 2.526 10.667 1.00 94.00 120 GLU A O 1
ATOM 1011 N N . LYS A 1 121 ? -18.323 2.231 9.188 1.00 95.75 121 LYS A N 1
ATOM 1012 C CA . LYS A 1 121 ? -17.656 2.808 8.009 1.00 95.75 121 LYS A CA 1
ATOM 1013 C C . LYS A 1 121 ? -16.291 2.167 7.715 1.00 95.75 121 LYS A C 1
ATOM 1015 O O . LYS A 1 121 ? -15.352 2.878 7.358 1.00 95.75 121 LYS A O 1
ATOM 1020 N N . ILE A 1 122 ? -16.175 0.849 7.890 1.00 97.12 122 ILE A N 1
ATOM 1021 C CA . ILE A 1 122 ? -14.911 0.119 7.721 1.00 97.12 122 ILE A CA 1
ATOM 1022 C C . ILE A 1 122 ? -14.351 0.313 6.313 1.00 97.12 122 ILE A C 1
ATOM 1024 O O . ILE A 1 122 ? -13.181 0.668 6.182 1.00 97.12 122 ILE A O 1
ATOM 1028 N N . GLU A 1 123 ? -15.183 0.212 5.273 1.00 96.69 123 GLU A N 1
ATOM 1029 C CA . GLU A 1 123 ? -14.716 0.394 3.897 1.00 96.69 123 GLU A CA 1
ATOM 1030 C C . GLU A 1 123 ? -14.186 1.812 3.666 1.00 96.69 123 GLU A C 1
ATOM 1032 O O . GLU A 1 123 ? -13.114 1.986 3.095 1.00 96.69 123 GLU A O 1
ATOM 1037 N N . ALA A 1 124 ? -14.879 2.838 4.167 1.00 97.69 124 ALA A N 1
ATOM 1038 C CA . ALA A 1 124 ? -14.434 4.224 4.016 1.00 97.69 124 ALA A CA 1
ATOM 1039 C C . ALA A 1 124 ? -13.123 4.503 4.776 1.00 97.69 124 ALA A C 1
ATOM 1041 O O . ALA A 1 124 ? -12.276 5.258 4.300 1.00 97.69 124 ALA A O 1
ATOM 1042 N N . LYS A 1 125 ? -12.929 3.883 5.948 1.00 98.00 125 LYS A N 1
ATOM 1043 C CA . LYS A 1 125 ? -11.672 3.964 6.709 1.00 98.00 125 LYS A CA 1
ATOM 1044 C C . LYS A 1 125 ? -10.527 3.260 5.973 1.00 98.00 125 LYS A C 1
ATOM 1046 O O . LYS A 1 125 ? -9.432 3.813 5.903 1.00 98.00 125 LYS A O 1
ATOM 1051 N N . ALA A 1 126 ? -10.779 2.093 5.380 1.00 98.06 126 ALA A N 1
ATOM 1052 C CA . ALA A 1 126 ? -9.798 1.377 4.564 1.00 98.06 126 ALA A CA 1
ATOM 1053 C C . ALA A 1 126 ? -9.427 2.159 3.293 1.00 98.06 126 ALA A C 1
ATOM 1055 O O . ALA A 1 126 ? -8.250 2.284 2.955 1.00 98.06 126 ALA A O 1
ATOM 1056 N N . GLN A 1 127 ? -10.416 2.764 2.628 1.00 97.44 127 GLN A N 1
ATOM 1057 C CA . GLN A 1 127 ? -10.198 3.667 1.496 1.00 97.44 127 GLN A CA 1
ATOM 1058 C C . GLN A 1 127 ? -9.339 4.868 1.898 1.00 97.44 127 GLN A C 1
ATOM 1060 O O . GLN A 1 127 ? -8.409 5.215 1.174 1.00 97.44 127 GLN A O 1
ATOM 1065 N N . LEU A 1 128 ? -9.593 5.474 3.064 1.00 97.56 128 LEU A N 1
ATOM 1066 C CA . LEU A 1 128 ? -8.768 6.571 3.569 1.00 97.56 128 LEU A CA 1
ATOM 1067 C C . LEU A 1 128 ? -7.309 6.138 3.771 1.00 97.56 128 LEU A C 1
ATOM 1069 O O . LEU A 1 128 ? -6.412 6.844 3.319 1.00 97.56 128 LEU A O 1
ATOM 1073 N N . LEU A 1 129 ? -7.062 4.981 4.396 1.00 97.88 129 LEU A N 1
ATOM 1074 C CA . LEU A 1 129 ? -5.703 4.444 4.543 1.00 97.88 129 LEU A CA 1
ATOM 1075 C C . LEU A 1 129 ? -5.038 4.219 3.183 1.00 97.88 129 LEU A C 1
ATOM 1077 O O . LEU A 1 129 ? -3.909 4.658 2.983 1.00 97.88 129 LEU A O 1
ATOM 1081 N N . THR A 1 130 ? -5.755 3.606 2.241 1.00 96.69 130 THR A N 1
ATOM 1082 C CA . THR A 1 130 ? -5.267 3.324 0.881 1.00 96.69 130 THR A CA 1
ATOM 1083 C C . THR A 1 130 ? -4.864 4.606 0.151 1.00 96.69 130 THR A C 1
ATOM 1085 O O . THR A 1 130 ? -3.757 4.698 -0.374 1.00 96.69 130 THR A O 1
ATOM 1088 N N . LEU A 1 131 ? -5.716 5.635 0.185 1.00 94.62 131 LEU A N 1
ATOM 1089 C CA . LEU A 1 131 ? -5.436 6.936 -0.431 1.00 94.62 131 LEU A CA 1
ATOM 1090 C C . LEU A 1 131 ? -4.273 7.663 0.246 1.00 94.62 131 LEU A C 1
ATOM 1092 O O . LEU A 1 131 ? -3.512 8.365 -0.421 1.00 94.62 131 LEU A O 1
ATOM 1096 N N . VAL A 1 132 ? -4.118 7.511 1.564 1.00 95.06 132 VAL A N 1
ATOM 1097 C CA . VAL A 1 132 ? -2.951 8.050 2.264 1.00 95.06 132 VAL A CA 1
ATOM 1098 C C . VAL A 1 132 ? -1.690 7.339 1.791 1.00 95.06 132 VAL A C 1
ATOM 1100 O O . VAL A 1 132 ? -0.751 8.036 1.428 1.00 95.06 132 VAL A O 1
ATOM 1103 N N . VAL A 1 133 ? -1.661 6.005 1.699 1.00 92.94 133 VAL A N 1
ATOM 1104 C CA . VAL A 1 133 ? -0.502 5.276 1.146 1.00 92.94 133 VAL A CA 1
ATOM 1105 C C . VAL A 1 133 ? -0.167 5.748 -0.273 1.00 92.94 133 VAL A C 1
ATOM 1107 O O . VAL A 1 133 ? 0.965 6.161 -0.519 1.00 92.94 133 VAL A O 1
ATOM 1110 N N . GLU A 1 134 ? -1.155 5.797 -1.169 1.00 88.62 134 GLU A N 1
ATOM 1111 C CA . GLU A 1 134 ? -0.970 6.266 -2.549 1.00 88.62 134 GLU A CA 1
ATOM 1112 C C . GLU A 1 134 ? -0.433 7.709 -2.600 1.00 88.62 134 GLU A C 1
ATOM 1114 O O . GLU A 1 134 ? 0.443 8.055 -3.399 1.00 88.62 134 GLU A O 1
ATOM 1119 N N . GLY A 1 135 ? -0.961 8.580 -1.739 1.00 86.50 135 GLY A N 1
ATOM 1120 C CA . GLY A 1 135 ? -0.494 9.953 -1.607 1.00 86.50 135 GLY A CA 1
ATOM 1121 C C . GLY A 1 135 ? 0.955 10.012 -1.134 1.00 86.50 135 GLY A C 1
ATOM 1122 O O . GLY A 1 135 ? 1.757 10.752 -1.701 1.00 86.50 135 GLY A O 1
ATOM 1123 N N . LEU A 1 136 ? 1.313 9.221 -0.122 1.00 85.06 136 LEU A N 1
ATOM 1124 C CA . LEU A 1 136 ? 2.668 9.162 0.415 1.00 85.06 136 LEU A CA 1
ATOM 1125 C C . LEU A 1 136 ? 3.673 8.709 -0.651 1.00 85.06 136 LEU A C 1
ATOM 1127 O O . LEU A 1 136 ? 4.702 9.368 -0.808 1.00 85.06 136 LEU A O 1
ATOM 1131 N N . ASP A 1 137 ? 3.348 7.684 -1.440 1.00 77.94 137 ASP A N 1
ATOM 1132 C CA . ASP A 1 137 ? 4.202 7.174 -2.522 1.00 77.94 137 ASP A CA 1
ATOM 1133 C C . ASP A 1 137 ? 4.611 8.256 -3.534 1.00 77.94 137 ASP A C 1
ATOM 1135 O O . ASP A 1 137 ? 5.753 8.285 -3.996 1.00 77.94 137 ASP A O 1
ATOM 1139 N N . LYS A 1 138 ? 3.708 9.196 -3.838 1.00 75.38 138 LYS A N 1
ATOM 1140 C CA . LYS A 1 138 ? 3.959 10.295 -4.789 1.00 75.38 138 LYS A CA 1
ATOM 1141 C C . LYS A 1 138 ? 4.927 11.349 -4.255 1.00 75.38 138 LYS A C 1
ATOM 1143 O O . LYS A 1 138 ? 5.628 11.997 -5.033 1.00 75.38 138 LYS A O 1
ATOM 1148 N N . TYR A 1 139 ? 4.953 11.561 -2.940 1.00 74.69 139 TYR A N 1
ATOM 1149 C CA . TYR A 1 139 ? 5.697 12.671 -2.336 1.00 74.69 139 TYR A CA 1
ATOM 1150 C C . TYR A 1 139 ? 6.932 12.239 -1.550 1.00 74.69 139 TYR A C 1
ATOM 1152 O O . TYR A 1 139 ? 7.791 13.085 -1.270 1.00 74.69 139 TYR A O 1
ATOM 1160 N N . VAL A 1 140 ? 7.073 10.951 -1.229 1.00 70.56 140 VAL A N 1
ATOM 1161 C CA . VAL A 1 140 ? 8.309 10.388 -0.677 1.00 70.56 140 VAL A CA 1
ATOM 1162 C C . VAL A 1 140 ? 9.449 10.659 -1.664 1.00 70.56 140 VAL A C 1
ATOM 1164 O O . VAL A 1 140 ? 9.428 10.209 -2.804 1.00 70.56 140 VAL A O 1
ATOM 1167 N N . GLY A 1 141 ? 10.442 11.449 -1.244 1.00 63.88 141 GLY A N 1
ATOM 1168 C CA . GLY A 1 141 ? 11.591 11.832 -2.078 1.00 63.88 141 GLY A CA 1
ATOM 1169 C C . GLY A 1 141 ? 11.382 13.067 -2.967 1.00 63.88 141 GLY A C 1
ATOM 1170 O O . GLY A 1 141 ? 12.300 13.446 -3.695 1.00 63.88 141 GLY A O 1
ATOM 1171 N N . SER A 1 142 ? 10.217 13.718 -2.905 1.00 69.06 142 SER A N 1
ATOM 1172 C CA . SER A 1 142 ? 10.001 15.013 -3.560 1.00 69.06 142 SER A CA 1
ATOM 1173 C C . SER A 1 142 ? 10.677 16.159 -2.787 1.00 69.06 142 SER A C 1
ATOM 1175 O O . SER A 1 142 ? 10.986 16.036 -1.602 1.00 69.06 142 SER A O 1
ATOM 1177 N N . SER A 1 143 ? 10.887 17.308 -3.438 1.00 68.88 143 SER A N 1
ATOM 1178 C CA . SER A 1 143 ? 11.342 18.539 -2.765 1.00 68.88 143 SER A CA 1
ATOM 1179 C C . SER A 1 143 ? 10.275 19.147 -1.846 1.00 68.88 143 SER A C 1
ATOM 1181 O O . SER A 1 143 ? 10.559 20.090 -1.104 1.00 68.88 143 SER A O 1
ATOM 1183 N N . PHE A 1 144 ? 9.050 18.618 -1.890 1.00 75.44 144 PHE A N 1
ATOM 1184 C CA . PHE A 1 144 ? 7.964 19.021 -1.021 1.00 75.44 144 PHE A CA 1
ATOM 1185 C C . PHE A 1 144 ? 8.121 18.322 0.333 1.00 75.44 144 PHE A C 1
ATOM 1187 O O . PHE A 1 144 ? 7.901 17.119 0.472 1.00 75.44 144 PHE A O 1
ATOM 1194 N N . ASN A 1 145 ? 8.561 19.086 1.333 1.00 73.12 145 ASN A N 1
ATOM 1195 C CA . ASN A 1 145 ? 8.869 18.573 2.664 1.00 73.12 145 ASN A CA 1
ATOM 1196 C C . ASN A 1 145 ? 7.584 18.256 3.448 1.00 73.12 145 ASN A C 1
ATOM 1198 O O . ASN A 1 145 ? 7.101 19.072 4.231 1.00 73.12 145 ASN A O 1
ATOM 1202 N N . LEU A 1 146 ? 7.016 17.075 3.209 1.00 83.31 146 LEU A N 1
ATOM 1203 C CA . LEU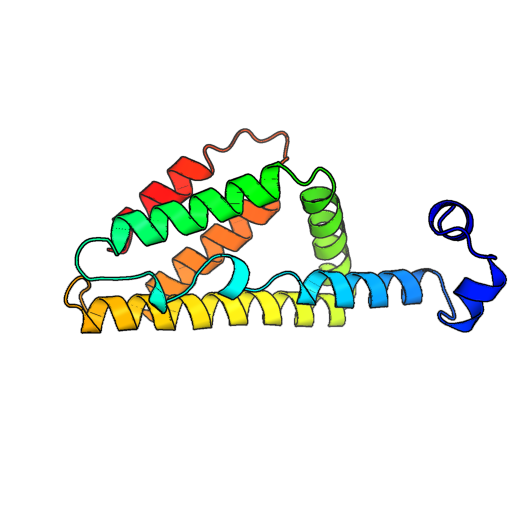 A 1 146 ? 5.869 16.561 3.950 1.00 83.31 146 LEU A CA 1
ATOM 1204 C C . LEU A 1 146 ? 6.305 15.796 5.197 1.00 83.31 146 LEU A C 1
ATOM 1206 O O . LEU A 1 146 ? 7.187 14.935 5.156 1.00 83.31 146 LEU A O 1
ATOM 1210 N N . HIS A 1 147 ? 5.586 16.016 6.296 1.00 90.00 147 HIS A N 1
ATOM 1211 C CA . HIS A 1 147 ? 5.699 15.218 7.516 1.00 90.00 147 HIS A CA 1
ATOM 1212 C C . HIS A 1 147 ? 4.981 13.867 7.358 1.00 90.00 1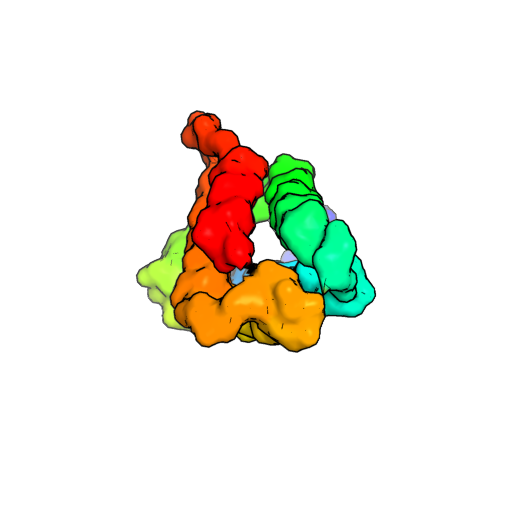47 HIS A C 1
ATOM 1214 O O . HIS A 1 147 ? 4.059 13.549 8.099 1.00 90.00 147 HIS A O 1
ATOM 1220 N N . VAL A 1 148 ? 5.397 13.072 6.368 1.00 90.69 148 VAL A N 1
ATOM 1221 C CA . VAL A 1 148 ? 4.739 11.826 5.931 1.00 90.69 148 VAL A CA 1
ATOM 1222 C C . VAL A 1 148 ? 4.480 10.822 7.061 1.00 90.69 148 VAL A C 1
ATOM 1224 O O . VAL A 1 148 ? 3.419 10.209 7.116 1.00 90.69 148 VAL A O 1
ATOM 1227 N N . GLU A 1 149 ? 5.411 10.702 8.007 1.00 93.25 149 GLU A N 1
ATOM 1228 C CA . GLU A 1 149 ? 5.263 9.816 9.169 1.00 93.25 149 GLU A CA 1
ATOM 1229 C C . GLU A 1 149 ? 4.212 10.337 10.157 1.00 93.25 149 GLU A C 1
ATOM 1231 O O . GLU A 1 149 ? 3.485 9.548 10.755 1.00 93.25 149 GLU A O 1
ATOM 1236 N N . GLU A 1 150 ? 4.093 11.658 10.302 1.00 95.38 150 GLU A N 1
ATOM 1237 C CA . GLU A 1 150 ? 3.077 12.277 11.156 1.00 95.38 150 GLU A CA 1
ATOM 1238 C C . GLU A 1 150 ? 1.690 12.204 10.513 1.00 95.38 150 GLU A C 1
ATOM 1240 O O . GLU A 1 150 ? 0.716 11.886 11.188 1.00 95.38 150 GLU A O 1
ATOM 1245 N N . ILE A 1 151 ? 1.600 12.403 9.195 1.00 95.38 151 ILE A N 1
ATOM 1246 C CA . ILE A 1 151 ? 0.353 12.226 8.435 1.00 95.38 151 ILE A CA 1
ATOM 1247 C C . ILE A 1 151 ? -0.184 10.804 8.627 1.00 95.38 151 ILE A C 1
ATOM 1249 O O . ILE A 1 151 ? -1.371 10.634 8.911 1.00 95.38 151 ILE A O 1
ATOM 1253 N N . TRP A 1 152 ? 0.681 9.787 8.539 1.00 97.12 152 TRP A N 1
ATOM 1254 C CA . TRP A 1 152 ? 0.284 8.404 8.800 1.00 97.12 152 TRP A CA 1
ATOM 1255 C C . TRP A 1 152 ? -0.239 8.216 10.230 1.00 97.12 152 TRP A C 1
ATOM 1257 O O . TRP A 1 152 ? -1.339 7.699 10.420 1.00 97.12 152 TRP A O 1
ATOM 1267 N N . ARG A 1 153 ? 0.503 8.699 11.239 1.00 98.12 153 ARG A N 1
ATOM 1268 C CA . ARG A 1 153 ? 0.090 8.623 12.654 1.00 98.12 153 ARG A CA 1
ATOM 1269 C C . ARG A 1 153 ? -1.275 9.263 12.892 1.00 98.12 153 ARG A C 1
ATOM 1271 O O . ARG A 1 153 ? -2.119 8.659 13.549 1.00 98.12 153 ARG A O 1
ATOM 1278 N N . LEU A 1 154 ? -1.485 10.471 12.374 1.00 97.56 154 LEU A N 1
ATOM 1279 C CA . LEU A 1 154 ? -2.744 11.202 12.519 1.00 97.56 154 LEU A CA 1
ATOM 1280 C C . LEU A 1 154 ? -3.897 10.480 11.819 1.00 97.56 154 LEU A C 1
ATOM 1282 O O . LEU A 1 154 ? -4.983 10.381 12.383 1.00 97.56 154 LEU A O 1
ATOM 1286 N N . THR A 1 155 ? -3.646 9.930 10.629 1.00 97.69 155 THR A N 1
ATOM 1287 C CA . THR A 1 155 ? -4.642 9.158 9.877 1.00 97.69 155 THR A CA 1
ATOM 1288 C C . THR A 1 155 ? -5.089 7.941 10.671 1.00 97.69 1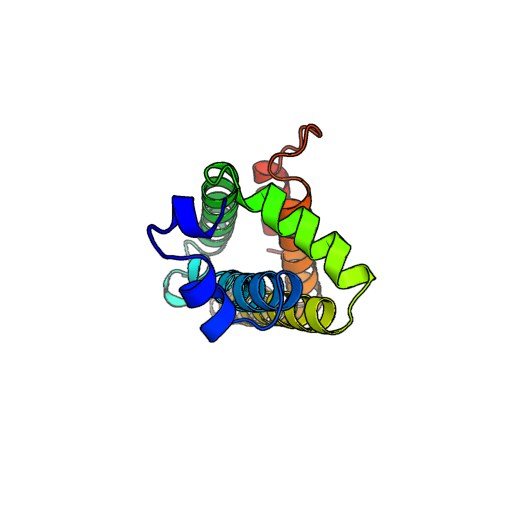55 THR A C 1
ATOM 1290 O O . THR A 1 155 ? -6.285 7.799 10.915 1.00 97.69 155 THR A O 1
ATOM 1293 N N . VAL A 1 156 ? -4.149 7.115 11.145 1.00 97.50 156 VAL A N 1
ATOM 1294 C CA . VAL A 1 156 ? -4.470 5.934 11.959 1.00 97.50 156 VAL A CA 1
ATOM 1295 C C . VAL A 1 156 ? -5.280 6.332 13.195 1.00 97.50 156 VAL A C 1
ATOM 1297 O O . VAL A 1 156 ? -6.361 5.801 13.418 1.00 97.50 156 VAL A O 1
ATOM 1300 N N . LYS A 1 157 ? -4.839 7.343 13.948 1.00 96.44 157 LYS A N 1
ATOM 1301 C CA . LYS A 1 157 ? -5.557 7.808 15.147 1.00 96.44 157 LYS A CA 1
ATOM 1302 C C . LYS A 1 157 ? -6.960 8.351 14.878 1.00 96.44 157 LYS A C 1
ATOM 1304 O O . LYS A 1 157 ? -7.779 8.372 15.783 1.00 96.44 157 LYS A O 1
ATOM 1309 N N . SER A 1 158 ? -7.226 8.846 13.671 1.00 94.50 158 SER A N 1
ATOM 1310 C CA . SER A 1 158 ? -8.542 9.381 13.304 1.00 94.50 158 SER A CA 1
ATOM 1311 C C . SER A 1 158 ? -9.566 8.307 12.937 1.00 94.50 158 SER A C 1
ATOM 1313 O O . SER A 1 158 ? -10.767 8.578 12.958 1.00 94.50 158 SER A O 1
ATOM 1315 N N . ILE A 1 159 ? -9.102 7.111 12.563 1.00 91.56 159 ILE A N 1
ATOM 1316 C CA . ILE A 1 159 ? -9.972 6.014 12.129 1.00 91.56 159 ILE A CA 1
ATOM 1317 C C . ILE A 1 159 ? -10.193 4.964 13.216 1.00 91.56 159 ILE A C 1
ATOM 1319 O O . ILE A 1 159 ? -11.159 4.200 13.103 1.00 91.56 159 ILE A O 1
ATOM 1323 N N . LEU A 1 160 ? -9.314 4.910 14.221 1.00 87.50 160 LEU A N 1
ATOM 1324 C CA . LEU A 1 160 ? -9.468 4.050 15.389 1.00 87.50 160 LEU A CA 1
ATOM 1325 C C . LEU A 1 160 ? -10.428 4.680 16.403 1.00 87.50 160 LEU A C 1
ATOM 1327 O O . LEU A 1 160 ? -11.387 3.977 16.794 1.00 87.50 160 LEU A O 1
#